Protein AF-A0A854NEZ8-F1 (afdb_monomer_lite)

Sequence (69 aa):
MAFVRDLWTKPNPNATSRTKRIRSARWGKGKRWQAVWVKNGKHVTTSCHAKDEAELHIARASVGQAD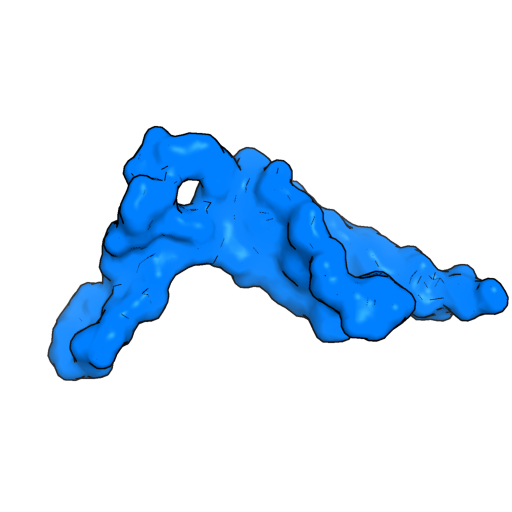GT

Secondary structure (DSSP, 8-state):
-EEEEESSEEE-S-TTSS--EEE-TTTTSS-SEEEEEEETTEEEEEEESSHHHHHHHHHHHHHHHHT--

Structure (mmCIF, N/CA/C/O backbone):
data_AF-A0A854NEZ8-F1
#
_entry.id   AF-A0A854NEZ8-F1
#
loop_
_atom_site.group_PDB
_atom_site.id
_atom_site.type_symbol
_atom_site.label_atom_id
_atom_site.label_alt_id
_atom_site.label_comp_id
_atom_site.label_asym_id
_atom_site.label_entity_id
_atom_site.label_seq_id
_a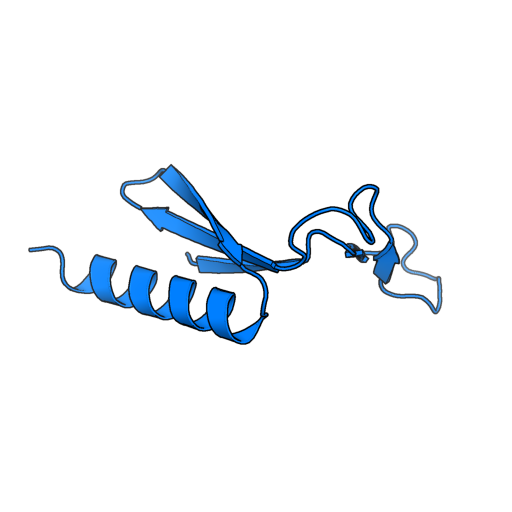tom_site.pdbx_PDB_ins_code
_atom_site.Cartn_x
_atom_site.Cartn_y
_atom_site.Cartn_z
_atom_site.occupancy
_ato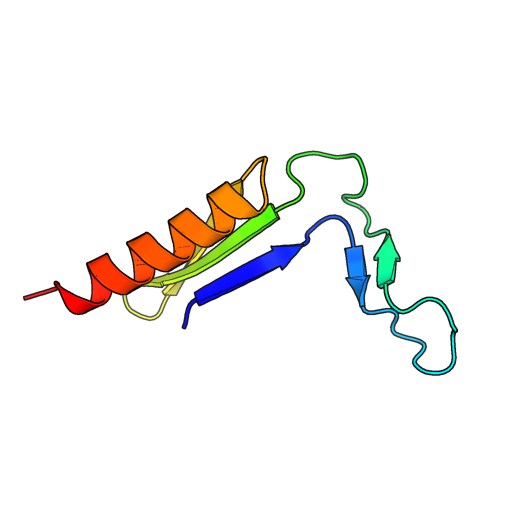m_site.B_iso_or_equiv
_atom_site.auth_seq_id
_atom_site.auth_comp_id
_atom_site.auth_asym_id
_atom_site.auth_atom_id
_atom_site.pdbx_PDB_model_num
ATOM 1 N N . MET A 1 1 ? -1.456 2.535 15.324 1.00 78.88 1 MET A N 1
ATOM 2 C CA . MET A 1 1 ? -0.277 2.696 14.440 1.00 78.88 1 MET A CA 1
ATOM 3 C C . MET A 1 1 ? -0.767 2.859 13.008 1.00 78.88 1 MET A C 1
ATOM 5 O O . MET A 1 1 ? -1.660 2.109 12.620 1.00 78.88 1 MET A O 1
ATOM 9 N N . ALA A 1 2 ? -0.259 3.838 12.257 1.00 86.69 2 ALA A N 1
ATOM 10 C CA . ALA A 1 2 ? -0.695 4.097 10.885 1.00 86.69 2 ALA A CA 1
ATOM 11 C C . ALA A 1 2 ? 0.492 4.501 9.996 1.00 86.69 2 ALA A C 1
ATOM 13 O O . ALA A 1 2 ? 1.372 5.231 10.444 1.00 86.69 2 ALA A O 1
ATOM 14 N N . PHE A 1 3 ? 0.549 3.986 8.769 1.00 87.69 3 PHE A N 1
ATOM 15 C CA . PHE A 1 3 ? 1.649 4.221 7.834 1.00 87.69 3 PHE A CA 1
ATOM 16 C C . PHE A 1 3 ? 1.199 4.090 6.377 1.00 87.69 3 PHE A C 1
ATOM 18 O O . PHE A 1 3 ? 0.221 3.409 6.058 1.00 87.69 3 PHE A O 1
ATOM 25 N N . VAL A 1 4 ? 1.952 4.721 5.476 1.00 90.94 4 VAL A N 1
ATOM 26 C CA . VAL A 1 4 ? 1.767 4.571 4.030 1.00 90.94 4 VAL A CA 1
ATOM 27 C C . VAL A 1 4 ? 2.701 3.494 3.493 1.00 90.94 4 VAL A C 1
ATOM 29 O O . VAL A 1 4 ? 3.904 3.486 3.755 1.00 90.94 4 VAL A O 1
ATOM 32 N N . ARG A 1 5 ? 2.145 2.588 2.696 1.00 89.75 5 ARG A N 1
ATOM 33 C CA . ARG A 1 5 ? 2.857 1.508 2.022 1.00 89.75 5 ARG A CA 1
ATOM 34 C C . ARG A 1 5 ? 2.915 1.781 0.520 1.00 89.75 5 ARG A C 1
ATOM 36 O O . ARG A 1 5 ? 1.890 2.025 -0.110 1.00 89.75 5 ARG A O 1
ATOM 43 N N . ASP A 1 6 ? 4.112 1.705 -0.060 1.00 91.25 6 ASP A N 1
ATOM 44 C CA . ASP A 1 6 ? 4.295 1.674 -1.519 1.00 91.25 6 ASP A CA 1
ATOM 45 C C . ASP A 1 6 ? 4.145 0.223 -1.994 1.00 91.25 6 ASP A C 1
ATOM 47 O O . ASP A 1 6 ? 4.898 -0.661 -1.583 1.00 91.25 6 ASP A O 1
ATOM 51 N N . LEU A 1 7 ? 3.150 -0.023 -2.841 1.00 90.06 7 LEU A N 1
ATOM 52 C CA . LEU A 1 7 ? 2.865 -1.331 -3.418 1.00 90.06 7 LEU A CA 1
ATOM 53 C C . LEU A 1 7 ? 3.674 -1.608 -4.680 1.00 90.06 7 LEU A C 1
ATOM 55 O O . LEU A 1 7 ? 3.841 -2.772 -5.038 1.00 90.06 7 LEU A O 1
ATOM 59 N N . TRP A 1 8 ? 4.172 -0.582 -5.366 1.00 92.44 8 TRP A N 1
ATOM 60 C CA . TRP A 1 8 ? 4.911 -0.729 -6.618 1.00 92.44 8 TRP A CA 1
ATOM 61 C C . TRP A 1 8 ? 6.388 -1.007 -6.397 1.00 92.44 8 TRP A C 1
ATOM 63 O O . TRP A 1 8 ? 7.011 -1.638 -7.246 1.00 92.44 8 TRP A O 1
ATOM 73 N N . THR A 1 9 ? 6.965 -0.574 -5.278 1.00 91.88 9 THR A N 1
ATOM 74 C CA . THR A 1 9 ? 8.368 -0.861 -4.966 1.00 91.88 9 THR A CA 1
ATOM 75 C C . THR A 1 9 ? 8.538 -1.501 -3.604 1.00 91.88 9 THR A C 1
ATOM 77 O O . THR A 1 9 ? 7.947 -1.069 -2.616 1.00 91.88 9 THR A O 1
ATOM 80 N N . LYS A 1 10 ? 9.421 -2.493 -3.532 1.00 90.00 10 LYS A N 1
ATOM 81 C CA . LYS A 1 10 ? 9.847 -3.123 -2.282 1.00 90.00 10 LYS A CA 1
ATOM 82 C C . LYS A 1 10 ? 11.301 -2.753 -1.965 1.00 90.00 10 LYS A C 1
ATOM 84 O O . LYS A 1 10 ? 12.051 -2.429 -2.893 1.00 90.00 10 LYS A O 1
ATOM 89 N N . PRO A 1 11 ? 11.709 -2.769 -0.686 1.00 89.38 11 PRO A N 1
ATOM 90 C CA . PRO A 1 11 ? 13.116 -2.654 -0.320 1.00 89.38 11 PRO A CA 1
ATOM 91 C C . PRO A 1 11 ? 13.948 -3.684 -1.084 1.00 89.38 11 PRO A C 1
ATOM 93 O O . PRO A 1 11 ? 13.488 -4.808 -1.311 1.00 89.38 11 PRO A O 1
ATOM 96 N N . ASN A 1 12 ? 15.145 -3.297 -1.519 1.00 88.19 12 ASN A N 1
ATOM 97 C CA . ASN A 1 12 ? 16.058 -4.257 -2.119 1.00 88.19 12 ASN A CA 1
ATOM 98 C C . ASN A 1 12 ? 16.529 -5.235 -1.026 1.00 88.19 12 ASN A C 1
ATOM 100 O O . ASN A 1 12 ? 17.081 -4.769 -0.030 1.00 88.19 12 ASN A O 1
ATOM 104 N N . PRO A 1 13 ? 16.327 -6.558 -1.180 1.00 86.44 13 PRO A N 1
ATOM 105 C CA . PRO A 1 13 ? 16.870 -7.533 -0.234 1.00 86.44 13 PRO A CA 1
ATOM 106 C C . PRO A 1 13 ? 18.402 -7.523 -0.218 1.00 86.44 13 PRO A C 1
ATOM 108 O O . PRO A 1 13 ? 19.011 -7.899 0.776 1.00 86.44 13 PRO A O 1
ATOM 111 N N . ASN A 1 14 ? 19.033 -7.072 -1.304 1.00 85.88 14 ASN A N 1
ATOM 112 C CA . ASN A 1 14 ? 20.471 -6.916 -1.366 1.00 85.88 14 ASN A CA 1
ATOM 113 C C . ASN A 1 14 ? 20.896 -5.535 -0.834 1.00 85.88 14 ASN A C 1
ATOM 115 O O . ASN A 1 14 ? 20.791 -4.523 -1.533 1.00 85.88 14 ASN A O 1
ATOM 119 N N . ALA A 1 15 ? 21.407 -5.511 0.399 1.00 76.12 15 ALA A N 1
ATOM 120 C CA . ALA A 1 15 ? 21.835 -4.293 1.085 1.00 76.12 15 ALA A CA 1
ATOM 121 C C . ALA A 1 15 ? 23.105 -3.650 0.491 1.00 76.12 15 ALA A C 1
ATOM 123 O O . ALA A 1 15 ? 23.287 -2.436 0.630 1.00 76.12 15 ALA A O 1
ATOM 124 N N . THR A 1 16 ? 23.956 -4.428 -0.193 1.00 82.62 16 THR A N 1
ATOM 125 C CA . THR A 1 16 ? 25.207 -3.938 -0.804 1.00 82.62 16 THR A CA 1
ATOM 126 C C . THR A 1 16 ? 24.981 -3.280 -2.163 1.00 82.62 16 THR A C 1
ATOM 128 O O . THR A 1 16 ? 25.846 -2.567 -2.667 1.00 82.62 16 THR A O 1
ATOM 131 N N . SER A 1 17 ? 23.800 -3.460 -2.757 1.00 81.75 17 SER A N 1
ATOM 132 C CA . SER A 1 17 ? 23.461 -2.820 -4.021 1.00 81.75 17 SER A CA 1
ATOM 133 C C . SER A 1 17 ? 23.222 -1.316 -3.843 1.00 81.75 17 SER A C 1
ATOM 135 O O . SER A 1 17 ? 22.576 -0.861 -2.891 1.00 81.75 17 SER A O 1
ATOM 137 N N . ARG A 1 18 ? 23.689 -0.524 -4.818 1.00 83.94 18 ARG A N 1
ATOM 138 C CA . ARG A 1 18 ? 23.417 0.923 -4.901 1.00 83.94 18 ARG A CA 1
ATOM 139 C C . ARG A 1 18 ? 21.915 1.209 -5.023 1.00 83.94 18 ARG A C 1
ATOM 141 O O . ARG A 1 18 ? 21.432 2.236 -4.550 1.00 83.94 18 ARG A O 1
ATOM 148 N N . THR A 1 19 ? 21.164 0.281 -5.610 1.00 85.06 19 THR A N 1
ATOM 149 C CA . THR A 1 19 ? 19.713 0.383 -5.774 1.00 85.06 19 THR A CA 1
ATOM 150 C C . THR A 1 19 ? 19.008 0.011 -4.473 1.00 85.06 19 THR A C 1
ATOM 152 O O . THR A 1 19 ? 18.919 -1.162 -4.126 1.00 85.06 19 THR A O 1
ATOM 155 N N . LYS A 1 20 ? 18.460 0.994 -3.753 1.00 86.00 20 LYS A N 1
ATOM 156 C CA . LYS A 1 20 ? 17.806 0.765 -2.448 1.00 86.00 20 LYS A CA 1
ATOM 157 C C . LYS A 1 20 ? 16.383 0.199 -2.537 1.00 86.00 20 LYS A C 1
ATOM 159 O O . LYS A 1 20 ? 15.904 -0.410 -1.582 1.00 86.00 20 LYS A O 1
ATOM 164 N N . ARG A 1 21 ? 15.696 0.370 -3.671 1.00 88.88 21 ARG A N 1
ATOM 165 C CA . ARG A 1 21 ? 14.329 -0.131 -3.894 1.00 88.88 21 ARG A CA 1
ATOM 166 C C . ARG A 1 21 ? 14.206 -0.789 -5.258 1.00 88.88 21 ARG A C 1
ATOM 168 O O . ARG A 1 21 ? 14.701 -0.258 -6.246 1.00 88.88 21 ARG A O 1
ATOM 175 N N . ILE A 1 22 ? 13.506 -1.915 -5.308 1.00 90.44 22 ILE A N 1
ATOM 176 C CA . ILE A 1 22 ? 13.257 -2.676 -6.534 1.00 90.44 22 ILE A CA 1
ATOM 177 C C . ILE A 1 22 ? 11.766 -2.706 -6.854 1.00 90.44 22 ILE A C 1
ATOM 179 O O . ILE A 1 22 ? 10.915 -2.596 -5.967 1.00 90.44 22 ILE A O 1
ATOM 183 N N . ARG A 1 23 ? 11.444 -2.848 -8.140 1.00 92.56 23 ARG A N 1
ATOM 184 C CA . ARG A 1 23 ? 10.062 -2.938 -8.620 1.00 92.56 23 ARG A CA 1
ATOM 185 C C . ARG A 1 23 ? 9.408 -4.219 -8.093 1.00 92.56 23 ARG A C 1
ATOM 187 O O . ARG A 1 23 ? 10.034 -5.276 -8.034 1.00 92.56 23 ARG A O 1
ATOM 194 N N . SER A 1 24 ? 8.158 -4.114 -7.665 1.00 90.00 24 SER A N 1
ATOM 195 C CA . SER A 1 24 ? 7.324 -5.243 -7.261 1.00 90.00 24 SER A CA 1
ATOM 196 C C . SER A 1 24 ? 6.521 -5.765 -8.461 1.00 90.00 24 SER A C 1
ATOM 198 O O . SER A 1 24 ? 6.448 -5.118 -9.505 1.00 90.00 24 SER A O 1
ATOM 200 N N . ALA A 1 25 ? 5.836 -6.898 -8.289 1.00 88.75 25 ALA A N 1
ATOM 201 C CA . ALA A 1 25 ? 4.912 -7.436 -9.292 1.00 88.75 25 ALA A CA 1
ATOM 202 C C . ALA A 1 25 ? 3.712 -6.512 -9.602 1.00 88.75 25 ALA A C 1
ATOM 204 O O . ALA A 1 25 ? 3.028 -6.706 -10.606 1.00 88.75 25 ALA A O 1
ATOM 205 N N . ARG A 1 26 ? 3.442 -5.516 -8.744 1.00 87.25 26 ARG A N 1
ATOM 206 C CA . ARG A 1 26 ? 2.383 -4.515 -8.943 1.00 87.25 26 ARG A CA 1
ATOM 207 C C . ARG A 1 26 ? 2.875 -3.259 -9.657 1.00 87.25 26 ARG A C 1
ATOM 209 O O . ARG A 1 26 ? 2.077 -2.362 -9.883 1.00 87.25 26 ARG A O 1
ATOM 216 N N . TRP A 1 27 ? 4.158 -3.158 -10.002 1.00 88.38 27 TRP A N 1
ATOM 217 C CA . TRP A 1 27 ? 4.679 -1.996 -10.719 1.00 88.38 27 TRP A CA 1
ATOM 218 C C . TRP A 1 27 ? 3.911 -1.775 -12.033 1.00 88.38 27 TRP A C 1
ATOM 220 O O . TRP A 1 27 ? 3.860 -2.665 -12.880 1.00 88.38 27 TRP A O 1
ATOM 230 N N . GLY A 1 28 ? 3.292 -0.599 -12.185 1.00 88.06 28 GLY A N 1
ATOM 231 C CA . GLY A 1 28 ? 2.438 -0.270 -13.332 1.00 88.06 28 GLY A CA 1
ATOM 232 C C . GLY A 1 28 ? 1.049 -0.922 -13.319 1.00 88.06 28 GLY A C 1
ATOM 233 O O . GLY A 1 28 ? 0.298 -0.756 -14.274 1.00 88.06 28 GLY A O 1
ATOM 234 N N . LYS A 1 29 ? 0.683 -1.656 -12.259 1.00 87.25 29 LYS A N 1
ATOM 235 C CA . LYS A 1 29 ? -0.621 -2.315 -12.107 1.00 87.25 29 LYS A CA 1
ATOM 236 C C . LYS A 1 29 ? -1.353 -1.784 -10.877 1.00 87.25 29 LYS A C 1
ATOM 238 O O . LYS A 1 29 ? -0.870 -1.888 -9.749 1.00 87.25 29 LYS A O 1
ATOM 243 N N . GLY A 1 30 ? -2.558 -1.262 -11.096 1.00 86.56 30 GLY A N 1
ATOM 244 C CA . GLY A 1 30 ? -3.407 -0.733 -10.031 1.00 86.56 30 GLY A CA 1
ATOM 245 C C . GLY A 1 30 ? -2.792 0.469 -9.309 1.00 86.56 30 GLY A C 1
ATOM 246 O O . GLY A 1 30 ? -1.935 1.174 -9.839 1.00 86.56 30 GLY A O 1
ATOM 247 N N . LYS A 1 31 ? -3.251 0.711 -8.080 1.00 90.62 31 LYS A N 1
ATOM 248 C CA . LYS A 1 31 ? -2.845 1.870 -7.280 1.00 90.62 31 LYS A CA 1
ATOM 249 C C . LYS A 1 31 ? -1.499 1.642 -6.584 1.00 90.62 31 LYS A C 1
ATOM 251 O O . LYS A 1 31 ? -1.243 0.561 -6.049 1.00 90.62 31 LYS A O 1
ATOM 256 N N . ARG A 1 32 ? -0.650 2.675 -6.578 1.00 92.50 32 ARG A N 1
ATOM 257 C CA . ARG A 1 32 ? 0.702 2.625 -6.001 1.00 92.50 32 ARG A CA 1
ATOM 258 C C . ARG A 1 32 ? 0.706 2.718 -4.481 1.00 92.50 32 ARG A C 1
ATOM 260 O O . ARG A 1 32 ? 1.476 2.013 -3.834 1.00 92.50 32 ARG A O 1
ATOM 267 N N . TRP A 1 33 ? -0.117 3.595 -3.921 1.00 93.56 33 TRP A N 1
ATOM 268 C CA . TRP A 1 33 ? -0.067 3.938 -2.506 1.00 93.56 33 TRP A CA 1
ATOM 269 C C . TRP A 1 33 ? -1.172 3.227 -1.742 1.00 93.56 33 TRP A C 1
ATOM 271 O O . TRP A 1 33 ? -2.300 3.111 -2.218 1.00 93.56 33 TRP A O 1
ATOM 281 N N . GLN A 1 34 ? -0.849 2.740 -0.551 1.00 92.25 34 GLN A N 1
ATOM 282 C CA . GLN A 1 34 ? -1.808 2.115 0.344 1.00 92.25 34 GLN A CA 1
ATOM 283 C C . GLN A 1 34 ? -1.670 2.718 1.739 1.00 92.25 34 GLN A C 1
ATOM 285 O O . GLN A 1 34 ? -0.616 2.615 2.362 1.00 92.25 34 GLN A O 1
ATOM 290 N N . ALA A 1 35 ? -2.739 3.332 2.230 1.00 93.25 35 ALA A N 1
ATOM 291 C CA . ALA A 1 35 ? -2.871 3.729 3.621 1.00 93.25 35 ALA A CA 1
ATOM 292 C C . ALA A 1 35 ? -3.169 2.486 4.463 1.00 93.25 35 ALA A C 1
ATOM 294 O O . ALA A 1 35 ? -4.078 1.721 4.132 1.00 93.25 35 ALA A O 1
ATOM 295 N N . VAL A 1 36 ? -2.412 2.279 5.537 1.00 90.81 36 VAL A N 1
ATOM 296 C CA . VAL A 1 36 ? -2.608 1.183 6.490 1.00 90.81 36 VAL A CA 1
ATOM 297 C C . VAL A 1 36 ? -2.716 1.776 7.886 1.00 90.81 36 VAL A C 1
ATOM 299 O O . VAL A 1 36 ? -1.851 2.546 8.294 1.00 90.81 36 VAL A O 1
ATOM 302 N N . TRP A 1 37 ? -3.761 1.424 8.628 1.00 90.38 37 TRP A N 1
ATOM 303 C CA . TRP A 1 37 ? -3.934 1.850 10.016 1.00 90.38 37 TRP A CA 1
ATOM 304 C C . TRP A 1 37 ? -4.587 0.756 10.857 1.00 90.38 37 TR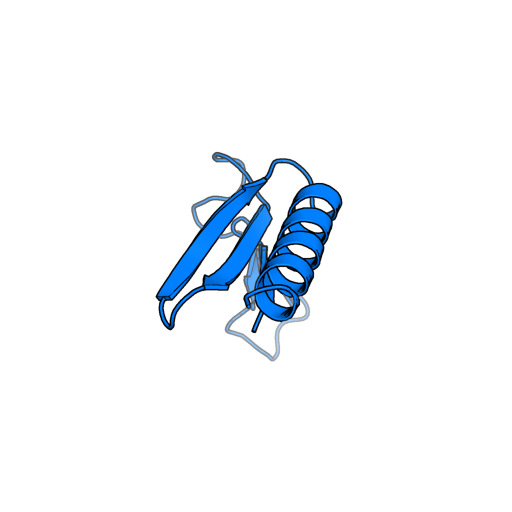P A C 1
ATOM 306 O O . TRP A 1 37 ? -5.273 -0.125 10.343 1.00 90.38 37 TRP A O 1
ATOM 316 N N . VAL A 1 38 ? -4.364 0.803 12.168 1.00 87.31 38 VAL A N 1
ATOM 317 C CA . VAL A 1 38 ? -5.043 -0.073 13.131 1.00 87.31 38 VAL A CA 1
ATOM 318 C C . VAL A 1 38 ? -6.372 0.573 13.528 1.00 87.31 38 VAL A C 1
ATOM 320 O O . VAL A 1 38 ? -6.375 1.720 13.969 1.00 87.31 38 VAL A O 1
ATOM 323 N N . LYS A 1 39 ? -7.480 -0.161 13.409 1.00 85.19 39 LYS A N 1
ATOM 324 C CA . LYS A 1 39 ? -8.793 0.202 13.960 1.00 85.19 39 LYS A CA 1
ATOM 325 C C . LYS A 1 39 ? -9.352 -0.994 14.724 1.00 85.19 39 LYS A C 1
ATOM 327 O O . LYS A 1 39 ? -9.466 -2.076 14.150 1.00 85.19 39 LYS A O 1
ATOM 332 N N . ASN A 1 40 ? -9.684 -0.810 16.003 1.00 84.00 40 ASN A N 1
ATOM 333 C CA . ASN A 1 40 ? -10.200 -1.877 16.875 1.00 84.00 40 ASN A CA 1
ATOM 334 C C . ASN A 1 40 ? -9.336 -3.165 16.848 1.00 84.00 40 ASN A C 1
ATOM 336 O O . ASN A 1 40 ? -9.827 -4.264 16.596 1.00 84.00 40 ASN A O 1
ATOM 340 N N . GLY A 1 41 ? -8.012 -3.010 16.959 1.00 83.06 41 GLY A N 1
ATOM 341 C CA . GLY A 1 41 ? -7.050 -4.123 16.910 1.00 83.06 41 GLY A CA 1
ATOM 342 C C . GLY A 1 41 ? -6.855 -4.784 15.536 1.00 83.06 41 GLY A C 1
ATOM 343 O O . GLY A 1 41 ? -6.012 -5.667 15.405 1.00 83.06 41 GLY A O 1
ATOM 344 N N . LYS A 1 42 ? -7.580 -4.361 14.491 1.00 85.00 42 LYS A N 1
ATOM 345 C CA . LYS A 1 42 ? -7.459 -4.904 13.129 1.00 85.00 42 LYS A CA 1
ATOM 346 C C . LYS A 1 42 ? -6.752 -3.924 12.202 1.00 85.00 42 LYS A C 1
ATOM 348 O O . LYS A 1 42 ? -6.988 -2.719 12.252 1.00 85.00 42 LYS A O 1
ATOM 353 N N . HIS A 1 43 ? -5.906 -4.446 11.318 1.00 86.12 43 HIS A N 1
ATOM 354 C CA . HIS A 1 43 ? -5.314 -3.652 10.245 1.00 86.12 43 HIS A CA 1
ATOM 355 C C . HIS A 1 43 ? -6.349 -3.390 9.156 1.00 86.12 43 HIS A C 1
ATOM 357 O O . HIS A 1 43 ? -6.803 -4.307 8.474 1.00 86.12 43 HIS A O 1
ATOM 363 N N . VAL A 1 44 ? -6.691 -2.121 8.984 1.00 90.50 44 VAL A N 1
ATOM 364 C CA . VAL A 1 44 ? -7.495 -1.632 7.874 1.00 90.50 44 VAL A CA 1
ATOM 365 C C . VAL A 1 44 ? -6.553 -1.064 6.825 1.00 90.50 44 VAL A C 1
ATOM 367 O O . VAL A 1 44 ? -5.546 -0.428 7.145 1.00 90.50 44 VAL A O 1
ATOM 370 N N . THR A 1 45 ? -6.867 -1.321 5.557 1.00 90.62 45 THR A N 1
ATOM 371 C CA . THR A 1 45 ? -6.082 -0.805 4.437 1.00 90.62 45 THR A CA 1
ATOM 372 C C . THR A 1 45 ? -6.977 -0.144 3.404 1.00 90.62 45 THR A C 1
ATOM 374 O O . THR A 1 45 ? -8.092 -0.600 3.160 1.00 90.62 45 THR A O 1
ATOM 377 N N . THR A 1 46 ? -6.481 0.905 2.761 1.00 90.56 46 THR A N 1
ATOM 378 C CA . THR A 1 46 ? -7.144 1.566 1.634 1.00 90.56 46 THR A CA 1
ATOM 379 C C . THR A 1 46 ? -6.114 1.922 0.579 1.00 90.56 46 THR A C 1
ATOM 381 O O . THR A 1 46 ? -5.015 2.362 0.903 1.00 90.56 46 THR A O 1
ATOM 384 N N . SER A 1 47 ? -6.451 1.685 -0.688 1.00 91.25 47 SER A N 1
ATOM 385 C CA . SER A 1 47 ? -5.558 1.970 -1.813 1.00 91.25 47 SER A CA 1
ATOM 386 C C . SER A 1 47 ? -5.886 3.338 -2.416 1.00 91.25 47 SER A C 1
ATOM 388 O O . SER A 1 47 ? -7.024 3.579 -2.829 1.00 91.25 47 SER A O 1
ATOM 390 N N . CYS A 1 48 ? -4.873 4.190 -2.535 1.00 88.56 48 CYS A N 1
ATOM 391 C CA . CYS A 1 48 ? -4.964 5.586 -2.961 1.00 88.56 48 CYS A CA 1
A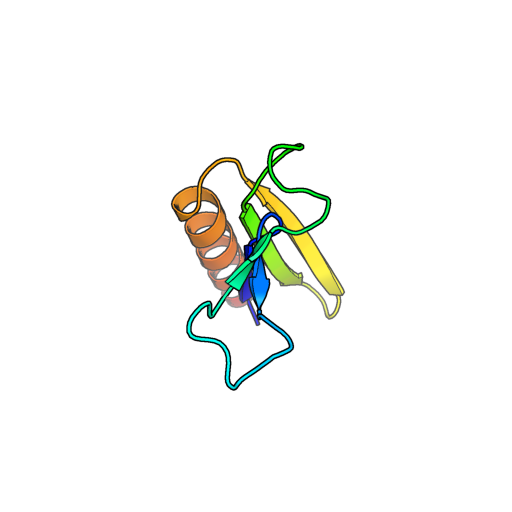TOM 392 C C . CYS A 1 48 ? -4.174 5.820 -4.252 1.00 88.56 48 CYS A C 1
ATOM 394 O O . CYS A 1 48 ? -3.207 5.108 -4.548 1.00 88.56 48 CYS A O 1
ATOM 396 N N . HIS A 1 49 ? -4.583 6.815 -5.035 1.00 85.56 49 HIS A N 1
ATOM 397 C CA . HIS A 1 49 ? -3.879 7.153 -6.274 1.00 85.56 49 HIS A CA 1
ATOM 398 C C . HIS A 1 49 ? -2.619 7.970 -5.987 1.00 85.56 49 HIS A C 1
ATOM 400 O O . HIS A 1 49 ? -1.582 7.731 -6.610 1.00 85.56 49 HIS A O 1
ATOM 406 N N . ALA A 1 50 ? -2.691 8.871 -5.006 1.00 88.94 50 ALA A N 1
ATOM 407 C CA . ALA A 1 50 ? -1.593 9.740 -4.599 1.00 88.94 50 ALA A CA 1
ATOM 408 C C . ALA A 1 50 ? -1.029 9.366 -3.220 1.00 88.94 50 ALA A C 1
ATOM 410 O O . ALA A 1 50 ? -1.693 8.720 -2.404 1.00 88.94 50 ALA A O 1
ATOM 411 N N . LYS A 1 51 ? 0.219 9.781 -2.967 1.00 87.94 51 LYS A N 1
ATOM 412 C CA . LYS A 1 51 ? 0.866 9.602 -1.662 1.00 87.94 51 LYS A CA 1
ATOM 413 C C . LYS A 1 51 ? 0.184 10.480 -0.617 1.00 87.94 51 LYS A C 1
ATOM 415 O O . LYS A 1 51 ? -0.187 9.972 0.433 1.00 87.94 51 LYS A O 1
ATOM 420 N N . ASP A 1 52 ? -0.059 11.740 -0.962 1.00 89.00 52 ASP A N 1
ATOM 421 C CA . ASP A 1 52 ? -0.706 12.730 -0.099 1.00 89.00 52 ASP A CA 1
ATOM 422 C C . ASP A 1 52 ? -2.106 12.281 0.333 1.00 89.00 52 ASP A C 1
ATOM 424 O O . ASP A 1 52 ? -2.481 12.417 1.491 1.00 89.00 52 ASP A O 1
ATOM 428 N N . GLU A 1 53 ? -2.858 11.650 -0.573 1.00 89.00 53 GLU A N 1
ATOM 429 C CA . GLU A 1 53 ? -4.170 11.062 -0.275 1.00 89.00 53 GLU A CA 1
ATOM 430 C C . GLU A 1 53 ? -4.062 9.936 0.769 1.00 89.00 53 GLU A C 1
ATOM 432 O O . GLU A 1 53 ? -4.861 9.868 1.705 1.00 89.00 53 GLU A O 1
ATOM 437 N N . ALA A 1 54 ? -3.049 9.070 0.651 1.00 89.62 54 ALA A N 1
ATOM 438 C CA . ALA A 1 54 ? -2.799 8.015 1.629 1.00 89.62 54 ALA A CA 1
ATOM 439 C C . ALA A 1 54 ? -2.348 8.581 2.987 1.00 89.62 54 ALA A C 1
ATOM 441 O O . ALA A 1 54 ? -2.777 8.077 4.026 1.00 89.62 54 ALA A O 1
ATOM 442 N N . GLU A 1 55 ? -1.517 9.628 2.984 1.00 90.06 55 GLU A N 1
ATOM 443 C CA . GLU A 1 55 ? -1.055 10.330 4.191 1.00 90.06 55 GLU A CA 1
ATOM 444 C C . GLU A 1 55 ? -2.219 11.020 4.914 1.00 90.06 55 GLU A C 1
ATOM 446 O O . GLU A 1 55 ? -2.393 10.864 6.123 1.00 90.06 55 GLU A O 1
ATOM 451 N N . LEU A 1 56 ? -3.092 11.686 4.163 1.00 89.06 56 LEU A N 1
ATOM 452 C CA . LEU A 1 56 ? -4.317 12.290 4.674 1.00 89.06 56 LEU A CA 1
ATOM 453 C C . LEU A 1 56 ? -5.261 11.232 5.264 1.00 89.06 56 LEU A C 1
ATOM 455 O O . LEU A 1 56 ? -5.858 11.456 6.318 1.00 89.06 56 LEU A O 1
ATOM 459 N N . HIS A 1 57 ? -5.373 10.060 4.631 1.00 87.19 57 HIS A N 1
ATOM 460 C CA . HIS A 1 57 ? -6.170 8.952 5.154 1.00 87.19 57 HIS A CA 1
ATOM 461 C C . HIS A 1 57 ? -5.654 8.443 6.499 1.00 87.19 57 HIS A C 1
ATOM 463 O O . HIS A 1 57 ? -6.452 8.290 7.423 1.00 87.19 57 HIS A O 1
ATOM 469 N N . ILE A 1 58 ? -4.345 8.197 6.636 1.00 88.56 58 ILE A N 1
ATOM 470 C CA . ILE A 1 58 ? -3.784 7.734 7.914 1.00 88.56 58 ILE A CA 1
ATOM 471 C C . ILE A 1 58 ? -3.842 8.814 9.000 1.00 88.56 58 ILE A C 1
ATOM 473 O O . ILE A 1 58 ? -4.0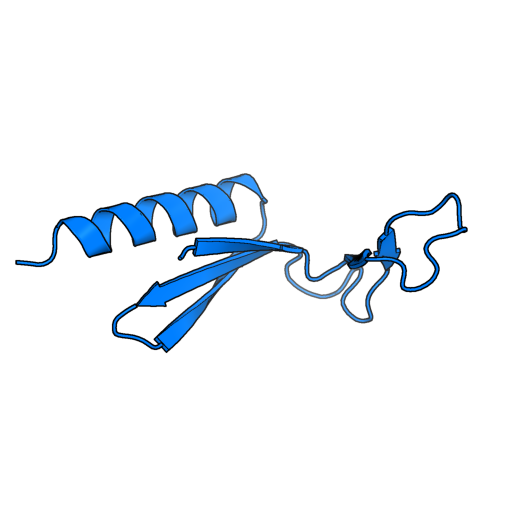54 8.477 10.166 1.00 88.56 58 ILE A O 1
ATOM 477 N N . ALA A 1 59 ? -3.715 10.094 8.636 1.00 86.38 59 ALA A N 1
ATOM 478 C CA . ALA A 1 59 ? -3.862 11.212 9.563 1.00 86.38 59 ALA A CA 1
ATOM 479 C C . ALA A 1 59 ? -5.304 11.299 10.085 1.00 86.38 59 ALA A C 1
ATOM 481 O O . ALA A 1 59 ? -5.527 11.264 11.294 1.00 86.38 59 ALA A O 1
ATOM 482 N N . ARG A 1 60 ? -6.296 11.288 9.184 1.00 83.56 60 ARG A N 1
ATOM 483 C CA . ARG A 1 60 ? -7.726 11.268 9.541 1.00 83.56 60 ARG A CA 1
ATOM 484 C C . ARG A 1 60 ? -8.099 10.042 10.364 1.00 83.56 60 ARG A C 1
ATOM 486 O O . ARG A 1 60 ? -8.825 10.161 11.344 1.00 83.56 60 ARG A O 1
ATOM 493 N N . ALA A 1 61 ? -7.590 8.871 9.987 1.00 81.12 61 ALA A N 1
ATOM 494 C CA . ALA A 1 61 ? -7.841 7.640 10.721 1.00 81.12 61 ALA A CA 1
ATOM 495 C C . ALA A 1 61 ? -7.228 7.666 12.127 1.00 81.12 61 ALA A C 1
ATOM 497 O O . ALA A 1 61 ? -7.817 7.103 13.042 1.00 81.12 61 ALA A O 1
ATOM 498 N N . SER A 1 62 ? -6.083 8.327 12.315 1.00 70.31 62 SER A N 1
ATOM 499 C CA . SER A 1 62 ? -5.468 8.484 13.639 1.00 70.31 62 SER A CA 1
ATOM 500 C C . SER A 1 62 ? -6.271 9.445 14.523 1.00 70.31 62 SER A C 1
ATOM 502 O O . SER A 1 62 ? -6.507 9.133 15.685 1.00 70.31 62 SER A O 1
ATOM 504 N N . VAL A 1 63 ? -6.765 10.558 13.966 1.00 66.00 63 VAL A N 1
ATOM 505 C CA . VAL A 1 63 ? -7.613 11.522 14.696 1.00 66.00 63 VAL A CA 1
ATOM 506 C C . VAL A 1 63 ? -8.964 10.903 15.068 1.00 66.00 63 VAL A C 1
ATOM 508 O O . VAL A 1 63 ? -9.368 10.960 16.222 1.00 66.00 63 VAL A O 1
ATOM 511 N N . GLY A 1 64 ? -9.622 10.203 14.138 1.00 58.34 64 GLY A N 1
ATOM 512 C CA . GLY A 1 64 ? -10.894 9.519 14.403 1.00 58.34 64 GLY A CA 1
ATOM 513 C C . GLY A 1 64 ? -10.796 8.288 15.318 1.00 58.34 64 GLY A C 1
ATOM 514 O O . GLY A 1 64 ? -11.814 7.672 15.615 1.00 58.34 64 GLY A O 1
ATOM 515 N N . GLN A 1 65 ? -9.593 7.867 15.727 1.00 56.22 65 GLN A N 1
ATOM 516 C CA . GLN A 1 65 ? -9.404 6.886 16.805 1.00 56.22 65 GLN A CA 1
ATOM 517 C C . GLN A 1 65 ? -9.151 7.551 18.163 1.00 56.22 65 GLN A C 1
ATOM 519 O O . GLN A 1 65 ? -9.433 6.923 19.176 1.00 56.22 65 GLN A O 1
ATOM 524 N N . ALA A 1 66 ? -8.647 8.788 18.193 1.00 51.56 66 ALA A N 1
ATOM 525 C CA . ALA A 1 66 ? -8.485 9.555 19.429 1.00 51.56 66 ALA A CA 1
ATOM 526 C C . ALA A 1 66 ? -9.820 10.126 19.940 1.00 51.56 66 ALA A C 1
ATOM 528 O O . ALA A 1 66 ? -9.989 10.277 21.142 1.00 51.56 66 ALA A O 1
ATOM 529 N N . ASP A 1 67 ? -10.768 10.386 19.035 1.00 45.44 67 ASP A N 1
ATOM 530 C CA . ASP A 1 67 ? -12.086 10.966 19.344 1.00 45.44 67 ASP A CA 1
ATOM 531 C C . ASP A 1 67 ? -13.172 9.913 19.670 1.00 45.44 67 ASP A C 1
ATOM 533 O O . ASP A 1 67 ? -14.360 10.212 19.751 1.00 45.44 67 ASP A O 1
ATOM 537 N N . GLY A 1 68 ? -12.786 8.643 19.830 1.00 42.25 68 GLY A N 1
ATOM 538 C CA . GLY A 1 68 ? -13.705 7.571 20.215 1.00 42.25 68 GLY A CA 1
ATOM 539 C C . GLY A 1 68 ? -13.992 7.596 21.714 1.00 42.25 68 GLY A C 1
ATOM 540 O O . GLY A 1 68 ? -13.239 6.996 22.477 1.00 42.25 68 GLY A O 1
ATOM 541 N N . THR A 1 69 ? -15.062 8.300 22.093 1.00 35.28 69 THR A N 1
ATOM 542 C CA . THR A 1 69 ? -15.777 8.158 23.377 1.00 35.28 69 THR A CA 1
ATOM 543 C C . THR A 1 69 ? -16.371 6.758 23.523 1.00 35.28 69 THR A C 1
ATOM 545 O O . THR A 1 69 ? -16.790 6.190 22.485 1.00 35.28 69 THR A O 1
#

Organism: NCBI:txid1806053

Radius of gyration: 14.41 Å; chains: 1; bounding box: 41×20×37 Å

Foldseek 3Di:
DKDKDFPQWDADPDPPDPDGIDGDPCNVNPAGIKIWDDDPNDIDIDGDNDPVVSVVVRVVVVVVVVPDD

pLDDT: mean 83.91, std 12.2, range [35.28, 93.56]